Protein AF-A0A1X7TGD5-F1 (afdb_monomer)

Organism: Amphimedon queenslandica (NCBI:txid400682)

Solvent-accessible surface area (backbone atoms only — not comparable to full-atom values): 6735 Å² total; per-residue (Å²): 134,83,60,75,68,58,58,54,51,49,54,54,52,55,55,58,71,66,51,43,56,16,49,55,44,71,72,28,57,89,66,79,63,33,57,72,57,40,51,39,31,34,38,36,40,17,62,65,59,39,42,21,41,34,52,61,92,53,86,90,59,49,46,74,62,88,44,80,45,74,56,89,70,34,39,33,34,67,75,45,77,60,87,37,34,34,32,34,37,40,32,29,78,53,40,54,74,88,47,46,75,33,52,40,32,29,15,28,46,82,86,83,51,53,60,20,66,46,71,39,50,60,105

Nearest PDB structures (foldseek):
  2yd1-assembly1_A  TM=6.089E-01  e=5.096E-02  Drosophila melanogaster
  6c6f-assembly1_A  TM=5.084E-01  e=1.236E-01  Mus musculus
  5bq7-assembly1_B  TM=4.823E-01  e=9.065E-01  Homo sapiens
  5m59-assembly2_E  TM=4.105E-01  e=5.212E-01  Thermochaetoides thermophila
  1nug-assembly1_A  TM=4.739E-01  e=1.264E+00  Homo sapiens

Mean predicted aligned error: 9.12 Å

Radius of gyration: 16.83 Å; Cα contacts (8 Å, |Δi|>4): 272; chains: 1; bounding box: 60×25×34 Å

Sequence (123 aa):
MATPCVLWCLVLVDLILLSSEAELVQTSPSYTPLCPGDRLVLTCTTTTGSTFWRIPGQRNEAEPVSGPKVVEGLMLNVTSINGITITTTGIYQSINVSLNGSEVACAGASIIAVYATVTITIA

Secondary structure (DSSP, 8-state):
---HHHHHHHHHHHHHHTS-SEEEEEEESSSSSBPTT--EEEEEEESSS--EEE-TTS-SPPEE-SS-EEETTEEEEEEEEETTEEEEEEEESS--GGGTT-EEEEESSSSSPPPEEEE--B-

Foldseek 3Di:
DDDPVVVVVVVVVVVVVQPAQKDKDWPPPPDPPDEFFGKTKIKMKGQQLWKWKDFPPDDLWTHTAPAFDADPQWTKGWDDDDPSITMMMTIRNGDHPVLAQPKMWMHSDTPDTDIHIDGHHYD

Structure (mmCIF, N/CA/C/O backbone):
data_AF-A0A1X7TGD5-F1
#
_entry.id   AF-A0A1X7TGD5-F1
#
loop_
_atom_site.group_PDB
_atom_site.id
_atom_site.type_symbol
_atom_site.label_atom_id
_atom_site.label_alt_id
_atom_site.label_comp_id
_atom_site.label_asym_id
_atom_site.label_entity_id
_atom_site.label_seq_id
_atom_site.pdbx_PDB_ins_code
_atom_site.Cartn_x
_atom_site.Cartn_y
_atom_site.Cartn_z
_atom_site.occupancy
_atom_site.B_iso_or_equiv
_atom_site.auth_seq_id
_atom_site.auth_comp_id
_atom_site.auth_asym_id
_atom_site.auth_atom_id
_atom_site.pdbx_PDB_model_num
ATOM 1 N N . MET A 1 1 ? 43.768 -12.996 4.075 1.00 47.47 1 MET A N 1
ATOM 2 C CA . MET A 1 1 ? 43.144 -12.467 5.306 1.00 47.47 1 MET A CA 1
ATOM 3 C C . MET A 1 1 ? 42.177 -11.361 4.910 1.00 47.47 1 MET A C 1
ATOM 5 O O . MET A 1 1 ? 42.578 -10.214 4.789 1.00 47.47 1 MET A O 1
ATOM 9 N N . ALA A 1 2 ? 40.940 -11.731 4.570 1.00 48.09 2 ALA A N 1
ATOM 10 C CA . ALA A 1 2 ? 39.898 -10.763 4.243 1.00 48.09 2 ALA A CA 1
ATOM 11 C C . ALA A 1 2 ? 39.463 -10.072 5.540 1.00 48.09 2 ALA A C 1
ATOM 13 O O . ALA A 1 2 ? 39.152 -10.734 6.530 1.00 48.09 2 ALA A O 1
ATOM 14 N N . THR A 1 3 ? 39.533 -8.748 5.553 1.00 50.91 3 THR A N 1
ATOM 15 C CA . THR A 1 3 ? 39.160 -7.905 6.684 1.00 50.91 3 THR A CA 1
ATOM 16 C C . THR A 1 3 ? 37.665 -8.077 6.990 1.00 50.91 3 THR A C 1
ATOM 18 O O . THR A 1 3 ? 36.842 -7.958 6.080 1.00 50.91 3 THR A O 1
ATOM 21 N N . PRO A 1 4 ? 37.276 -8.309 8.258 1.00 58.19 4 PRO A N 1
ATOM 22 C CA . PRO A 1 4 ? 35.879 -8.543 8.653 1.00 58.19 4 PRO A CA 1
ATOM 23 C C . PRO A 1 4 ? 34.936 -7.365 8.334 1.00 58.19 4 PRO A C 1
ATOM 25 O O . PRO A 1 4 ? 33.722 -7.530 8.323 1.00 58.19 4 PRO A O 1
ATOM 28 N N . CYS A 1 5 ? 35.488 -6.191 8.016 1.00 56.62 5 CYS A N 1
ATOM 29 C CA . CYS A 1 5 ? 34.742 -4.999 7.616 1.00 56.62 5 CYS A CA 1
ATOM 30 C C . CYS A 1 5 ? 34.127 -5.114 6.203 1.00 56.62 5 CYS A C 1
ATOM 32 O O . CYS A 1 5 ? 33.050 -4.583 5.951 1.00 56.62 5 CYS A O 1
ATOM 34 N N . VAL A 1 6 ? 34.771 -5.847 5.283 1.00 60.28 6 VAL A N 1
ATOM 35 C CA . VAL A 1 6 ? 34.288 -5.986 3.893 1.00 60.28 6 VAL A CA 1
ATOM 36 C C . VAL A 1 6 ? 33.086 -6.929 3.814 1.00 60.28 6 VAL A C 1
ATOM 38 O O . VAL A 1 6 ? 32.158 -6.669 3.051 1.00 60.28 6 VAL A O 1
ATOM 41 N N . LEU A 1 7 ? 33.056 -7.981 4.644 1.00 55.09 7 LEU A N 1
ATOM 42 C CA . LEU A 1 7 ? 31.906 -8.889 4.709 1.00 55.09 7 LEU A CA 1
ATOM 43 C C . LEU A 1 7 ? 30.642 -8.183 5.213 1.00 55.09 7 LEU A C 1
ATOM 45 O O . LEU A 1 7 ? 29.560 -8.452 4.706 1.00 55.09 7 LEU A O 1
ATOM 49 N N . TRP A 1 8 ? 30.767 -7.264 6.173 1.00 52.34 8 TRP A N 1
ATOM 50 C CA . TRP A 1 8 ? 29.607 -6.563 6.728 1.00 52.34 8 TRP A CA 1
ATOM 51 C C . TRP A 1 8 ? 28.995 -5.577 5.724 1.00 52.34 8 TRP A C 1
ATOM 53 O O . TRP A 1 8 ? 27.774 -5.498 5.611 1.00 52.34 8 TRP A O 1
ATOM 63 N N . CYS A 1 9 ? 29.829 -4.884 4.941 1.00 54.72 9 CYS A N 1
ATOM 64 C CA . CYS A 1 9 ? 29.348 -4.022 3.860 1.00 54.72 9 CYS A CA 1
ATOM 65 C C . CYS A 1 9 ? 28.683 -4.819 2.732 1.00 54.72 9 CYS A C 1
ATOM 67 O O . CYS A 1 9 ? 27.652 -4.382 2.237 1.00 54.72 9 CYS A O 1
ATOM 69 N N . LEU A 1 10 ? 29.223 -5.982 2.347 1.00 56.25 10 LEU A N 1
ATOM 70 C CA . LEU A 1 10 ? 28.596 -6.829 1.324 1.00 56.25 10 LEU A CA 1
ATOM 71 C C . LEU A 1 10 ? 27.217 -7.328 1.773 1.00 56.25 10 LEU A C 1
ATOM 73 O O . LEU A 1 10 ? 26.253 -7.157 1.041 1.00 56.25 10 LEU A O 1
ATOM 77 N N . VAL A 1 11 ? 27.091 -7.816 3.014 1.00 55.53 11 VAL A N 1
ATOM 78 C CA . VAL A 1 11 ? 25.795 -8.236 3.583 1.00 55.53 11 VAL A CA 1
ATOM 79 C C . VAL A 1 11 ? 24.778 -7.092 3.588 1.00 55.53 11 VAL A C 1
ATOM 81 O O . VAL A 1 11 ? 23.604 -7.316 3.305 1.00 55.53 11 VAL A O 1
ATOM 84 N N . LEU A 1 12 ? 25.208 -5.862 3.887 1.00 52.31 12 LEU A N 1
ATOM 85 C CA . LEU A 1 12 ? 24.318 -4.700 3.894 1.00 52.31 12 LEU A CA 1
ATOM 86 C C . LEU A 1 12 ? 23.903 -4.276 2.475 1.00 52.31 12 LEU A C 1
ATOM 88 O O . LEU A 1 12 ? 22.762 -3.877 2.275 1.00 52.31 12 LEU A O 1
ATOM 92 N N . VAL A 1 13 ? 24.798 -4.397 1.489 1.00 55.38 13 VAL A N 1
ATOM 93 C CA . VAL A 1 13 ? 24.514 -4.105 0.073 1.00 55.38 13 VAL A CA 1
ATOM 94 C C . VAL A 1 13 ? 23.574 -5.152 -0.533 1.00 55.38 13 VAL A C 1
ATOM 96 O O . VAL A 1 13 ? 22.600 -4.774 -1.179 1.00 55.38 13 VAL A O 1
ATOM 99 N N . ASP A 1 14 ? 23.795 -6.442 -0.269 1.00 43.44 14 ASP A N 1
ATOM 100 C CA . ASP A 1 14 ? 22.895 -7.521 -0.703 1.00 43.44 14 ASP A CA 1
ATOM 101 C C . ASP A 1 14 ? 21.509 -7.414 -0.042 1.00 43.44 14 ASP A C 1
ATOM 103 O O . ASP A 1 14 ? 20.490 -7.636 -0.694 1.00 43.44 14 ASP A O 1
ATOM 107 N N . LEU A 1 15 ? 21.437 -6.993 1.229 1.00 47.50 15 LEU A N 1
ATOM 108 C CA . LEU A 1 15 ? 20.162 -6.751 1.916 1.00 47.50 15 LEU A CA 1
ATOM 109 C C . LEU A 1 15 ? 19.373 -5.585 1.292 1.00 47.50 15 LEU A C 1
ATOM 111 O O . LEU A 1 15 ? 18.146 -5.630 1.256 1.00 47.50 15 LEU A O 1
ATOM 115 N N . ILE A 1 16 ? 20.059 -4.564 0.764 1.00 49.25 16 ILE A N 1
ATOM 116 C CA . ILE A 1 16 ? 19.428 -3.458 0.023 1.00 49.25 16 ILE A CA 1
ATOM 117 C C . ILE A 1 16 ? 18.945 -3.930 -1.359 1.00 49.25 16 ILE A C 1
ATOM 119 O O . ILE A 1 16 ? 17.879 -3.510 -1.804 1.00 49.25 16 ILE A O 1
ATOM 123 N N . LEU A 1 17 ? 19.669 -4.840 -2.018 1.00 44.56 17 LEU A N 1
ATOM 124 C CA . LEU A 1 17 ? 19.259 -5.455 -3.293 1.00 44.56 17 LEU A CA 1
ATOM 125 C C . LEU A 1 17 ? 18.019 -6.358 -3.174 1.00 44.56 17 LEU A C 1
ATOM 127 O O . LEU A 1 17 ? 17.333 -6.578 -4.166 1.00 44.56 17 LEU A O 1
ATOM 131 N N . LEU A 1 18 ? 17.711 -6.846 -1.970 1.00 48.16 18 LEU A N 1
ATOM 132 C CA . LEU A 1 18 ? 16.492 -7.599 -1.649 1.00 48.16 18 LEU A CA 1
ATOM 133 C C . LEU A 1 18 ? 15.309 -6.704 -1.239 1.00 48.16 18 LEU A C 1
ATOM 135 O O . LEU A 1 18 ? 14.254 -7.224 -0.864 1.00 48.16 18 LEU A O 1
ATOM 139 N N . SER A 1 19 ? 15.466 -5.376 -1.274 1.00 55.69 19 SER A N 1
ATOM 140 C CA . SER A 1 19 ? 14.350 -4.472 -1.001 1.00 55.69 19 SER A CA 1
ATOM 141 C C . SER A 1 19 ? 13.249 -4.658 -2.047 1.00 55.69 19 SER A C 1
ATOM 143 O O . SER A 1 19 ? 13.504 -4.803 -3.241 1.00 55.69 19 SER A O 1
ATOM 145 N N . SER A 1 20 ? 12.005 -4.720 -1.571 1.00 61.78 20 SER A N 1
ATOM 146 C CA . SER A 1 20 ? 10.820 -4.777 -2.423 1.00 61.78 20 SER A CA 1
ATOM 147 C C . SER A 1 20 ? 10.878 -3.648 -3.456 1.00 61.78 20 SER A C 1
ATOM 149 O O . SER A 1 20 ? 10.989 -2.482 -3.089 1.00 61.78 20 SER A O 1
ATOM 151 N N . GLU A 1 21 ? 10.740 -3.980 -4.744 1.00 79.50 21 GLU A N 1
ATOM 152 C CA . GLU A 1 21 ? 10.612 -3.007 -5.849 1.00 79.50 21 GLU A CA 1
ATOM 153 C C . GLU A 1 21 ? 9.287 -2.210 -5.788 1.00 79.50 21 GLU A C 1
ATOM 155 O O . GLU A 1 21 ? 8.932 -1.465 -6.707 1.00 79.50 21 GLU A O 1
ATOM 160 N N . ALA A 1 22 ? 8.532 -2.409 -4.707 1.00 86.62 22 ALA A N 1
ATOM 161 C CA . ALA A 1 22 ? 7.333 -1.697 -4.327 1.00 86.62 22 ALA A CA 1
ATOM 162 C C . ALA A 1 22 ? 7.465 -1.144 -2.901 1.00 86.62 22 ALA A C 1
ATOM 164 O O . ALA A 1 22 ? 7.962 -1.819 -2.000 1.00 86.62 22 ALA A O 1
ATOM 165 N N . GLU A 1 23 ? 6.931 0.046 -2.677 1.00 90.38 23 GLU A N 1
ATOM 166 C CA . GLU A 1 23 ? 6.722 0.642 -1.363 1.00 90.38 23 GLU A CA 1
ATOM 167 C C . GLU A 1 23 ? 5.214 0.800 -1.153 1.00 90.38 23 GLU A C 1
ATOM 169 O O . GLU A 1 23 ? 4.554 1.456 -1.958 1.00 90.38 23 GLU A O 1
ATOM 174 N N . LEU A 1 24 ? 4.662 0.195 -0.097 1.00 92.00 24 LEU A N 1
ATOM 175 C CA . LEU A 1 24 ? 3.240 0.277 0.251 1.00 92.00 24 LEU A CA 1
ATOM 176 C C . LEU A 1 24 ? 3.081 0.966 1.606 1.00 92.00 24 LEU A C 1
ATOM 178 O O . LEU A 1 24 ? 3.618 0.498 2.608 1.00 92.00 24 LEU A O 1
ATOM 182 N N . VAL A 1 25 ? 2.313 2.054 1.639 1.00 93.44 25 VAL A N 1
ATOM 183 C CA . VAL A 1 25 ? 2.123 2.875 2.840 1.00 93.44 25 VAL A CA 1
ATOM 184 C C . VAL A 1 25 ? 0.651 3.223 3.024 1.00 93.44 25 VAL A C 1
ATOM 186 O O . VAL A 1 25 ? -0.045 3.577 2.072 1.00 93.44 25 VAL A O 1
ATOM 189 N N . GLN A 1 26 ? 0.175 3.176 4.268 1.00 93.06 26 GLN A N 1
ATOM 190 C CA . GLN A 1 26 ? -1.113 3.752 4.643 1.00 93.06 26 GLN A CA 1
ATOM 191 C C . GLN A 1 26 ? -0.997 5.2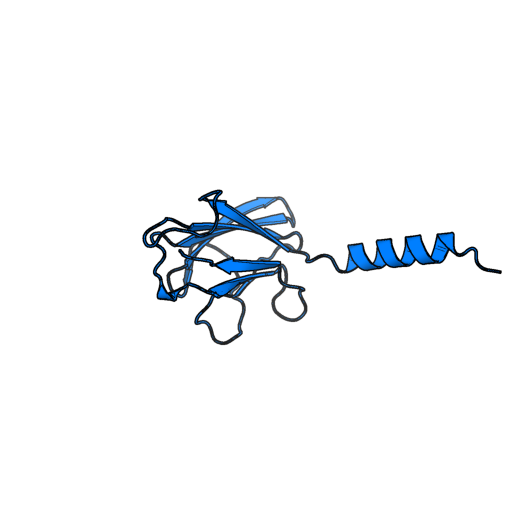78 4.691 1.00 93.06 26 GLN A C 1
ATOM 193 O O . GLN A 1 26 ? -0.328 5.833 5.559 1.00 93.06 26 GLN A O 1
ATOM 198 N N . THR A 1 27 ? -1.653 5.964 3.758 1.00 92.88 27 THR A N 1
ATOM 199 C CA . THR A 1 27 ? -1.618 7.431 3.670 1.00 92.88 27 THR A CA 1
ATOM 200 C C . THR A 1 27 ? -2.816 8.092 4.338 1.00 92.88 27 THR A C 1
ATOM 202 O O . THR A 1 27 ? -2.750 9.272 4.681 1.00 92.88 27 THR A O 1
ATOM 205 N N . SER A 1 28 ? -3.907 7.354 4.563 1.00 92.81 28 SER A N 1
ATOM 206 C CA . SER A 1 28 ? -5.044 7.842 5.343 1.00 92.81 28 SER A CA 1
ATOM 207 C C . SER A 1 28 ? -5.870 6.692 5.927 1.00 92.81 28 SER A C 1
ATOM 209 O O . SER A 1 28 ? -6.097 5.721 5.214 1.00 92.81 28 SER A O 1
ATOM 211 N N . PRO A 1 29 ? -6.358 6.797 7.172 1.00 90.25 29 PRO A N 1
ATOM 212 C CA . PRO A 1 29 ? -5.942 7.779 8.173 1.00 90.25 29 PRO A CA 1
ATOM 213 C C . PRO A 1 29 ? -4.495 7.517 8.638 1.00 90.25 29 PRO A C 1
ATOM 215 O O . PRO A 1 29 ? -3.908 6.492 8.317 1.00 90.25 29 PRO A O 1
ATOM 218 N N . SER A 1 30 ? -3.876 8.447 9.363 1.00 89.19 30 SER A N 1
ATOM 219 C CA . SER A 1 30 ? -2.481 8.307 9.829 1.00 89.19 30 SER A CA 1
ATOM 220 C C . SER A 1 30 ? -2.333 7.525 11.139 1.00 89.19 30 SER A C 1
ATOM 222 O O . SER A 1 30 ? -1.220 7.373 11.640 1.00 89.19 30 SER A O 1
ATOM 224 N N . TYR A 1 31 ? -3.439 7.044 11.710 1.00 88.81 31 TYR A N 1
ATOM 225 C CA . TYR A 1 31 ? -3.452 6.275 12.949 1.00 88.81 31 TYR A CA 1
ATOM 226 C C . TYR A 1 31 ? -3.725 4.794 12.694 1.00 88.81 31 TYR A C 1
ATOM 228 O O . TYR A 1 31 ? -4.330 4.402 11.697 1.00 88.81 31 TYR A O 1
ATOM 236 N N . THR A 1 32 ? -3.282 3.976 13.640 1.00 88.12 32 THR A N 1
ATOM 237 C CA . THR A 1 32 ? -3.647 2.567 13.781 1.00 88.12 32 THR A CA 1
ATOM 238 C C . THR A 1 32 ? -3.819 2.275 15.278 1.00 88.12 32 THR A C 1
ATOM 240 O O . THR A 1 32 ? -3.115 2.893 16.084 1.00 88.12 32 THR A O 1
ATOM 243 N N . PRO A 1 33 ? -4.723 1.368 15.687 1.00 91.12 33 PRO A N 1
ATOM 244 C CA . PRO A 1 33 ? -5.729 0.668 14.876 1.00 91.12 33 PRO A CA 1
ATOM 245 C C . PRO A 1 33 ? -6.816 1.605 14.312 1.00 91.12 33 PRO A C 1
ATOM 247 O O . PRO A 1 33 ? -7.052 2.686 14.843 1.00 91.12 33 PRO A O 1
ATOM 250 N N . LEU A 1 34 ? -7.437 1.200 13.207 1.00 92.75 34 LEU A N 1
ATOM 251 C CA . LEU A 1 34 ? -8.492 1.935 12.504 1.00 92.75 34 LEU A CA 1
ATOM 252 C C . LEU A 1 34 ? -9.859 1.745 13.179 1.00 92.75 34 LEU A C 1
ATOM 254 O O . LEU A 1 34 ? -10.082 0.731 13.840 1.00 92.75 34 LEU A O 1
ATOM 258 N N . CYS A 1 35 ? -10.796 2.669 12.965 1.00 93.38 35 CYS A N 1
ATOM 259 C CA . CYS A 1 35 ? -12.177 2.529 13.426 1.00 93.38 35 CYS A CA 1
ATOM 260 C C . CYS A 1 35 ? -13.065 1.921 12.325 1.00 93.38 35 CYS A C 1
ATOM 262 O O . CYS A 1 35 ? -12.913 2.260 11.148 1.00 93.38 35 CYS A O 1
ATOM 264 N N . PRO A 1 36 ? -14.045 1.064 12.666 1.00 92.75 36 PRO A N 1
ATOM 265 C CA . PRO A 1 36 ? -15.045 0.611 11.702 1.00 92.75 36 PRO A CA 1
ATOM 266 C C . PRO A 1 36 ? -15.750 1.801 11.038 1.00 92.75 36 PRO A C 1
ATOM 268 O O . PRO A 1 36 ? -16.192 2.725 11.718 1.00 92.75 36 PRO A O 1
ATOM 271 N N . GLY A 1 37 ? -15.875 1.773 9.713 1.00 91.75 37 GLY A N 1
ATOM 272 C CA . GLY A 1 37 ? -16.434 2.878 8.931 1.00 91.75 37 GLY A CA 1
ATOM 273 C C . GLY A 1 37 ? -15.409 3.894 8.421 1.00 91.75 37 GLY A C 1
ATOM 274 O O . GLY A 1 37 ? -15.755 4.709 7.566 1.00 91.75 37 GLY A O 1
ATOM 275 N N . ASP A 1 38 ? -14.152 3.833 8.873 1.00 93.75 38 ASP A N 1
ATOM 276 C CA . ASP A 1 38 ? -13.105 4.728 8.381 1.00 93.75 38 ASP A CA 1
ATOM 277 C C . ASP A 1 38 ? -12.836 4.526 6.887 1.00 93.75 38 ASP A C 1
ATOM 279 O O . ASP A 1 38 ? -12.889 3.418 6.343 1.00 93.75 38 ASP A O 1
ATOM 283 N N . ARG A 1 39 ? -12.477 5.622 6.219 1.00 95.06 39 ARG A N 1
ATOM 284 C CA . ARG A 1 39 ? -11.963 5.586 4.853 1.00 95.06 39 ARG A CA 1
ATOM 285 C C . ARG A 1 39 ? -10.466 5.293 4.884 1.00 95.06 39 ARG A C 1
ATOM 287 O O . ARG A 1 39 ? -9.685 6.158 5.274 1.00 95.06 39 ARG A O 1
ATOM 294 N N . LEU A 1 40 ? -10.073 4.115 4.409 1.00 94.25 40 LEU A N 1
ATOM 295 C CA . LEU A 1 40 ? -8.675 3.692 4.318 1.00 94.25 40 LEU A CA 1
ATOM 296 C C . LEU A 1 40 ? -8.123 3.965 2.914 1.00 94.25 40 LEU A C 1
ATOM 298 O O . LEU A 1 40 ? -8.705 3.548 1.914 1.00 94.25 40 LEU A O 1
ATOM 302 N N . VAL A 1 41 ? -6.987 4.652 2.846 1.00 95.75 41 VAL A N 1
ATOM 303 C CA . VAL A 1 41 ? -6.225 4.947 1.632 1.00 95.75 41 VAL A CA 1
ATOM 304 C C . VAL A 1 41 ? -4.822 4.377 1.792 1.00 95.75 41 VAL A C 1
ATOM 306 O O . VAL A 1 41 ? -4.065 4.765 2.684 1.00 95.75 41 VAL A O 1
ATOM 309 N N . LEU A 1 42 ? -4.483 3.465 0.893 1.00 94.62 42 LEU A N 1
ATOM 310 C CA . LEU A 1 42 ? -3.170 2.862 0.752 1.00 94.62 42 LEU A CA 1
ATOM 311 C C . LEU A 1 42 ? -2.536 3.402 -0.526 1.00 94.62 42 LEU A C 1
ATOM 313 O O . LEU A 1 42 ? -3.191 3.470 -1.565 1.00 94.62 42 LEU A O 1
ATOM 317 N N . THR A 1 43 ? -1.264 3.765 -0.463 1.00 94.69 43 THR A N 1
ATOM 318 C CA . THR A 1 43 ? -0.492 4.206 -1.622 1.00 94.69 43 THR A CA 1
ATOM 319 C C . THR A 1 43 ? 0.615 3.207 -1.872 1.00 94.69 43 THR A C 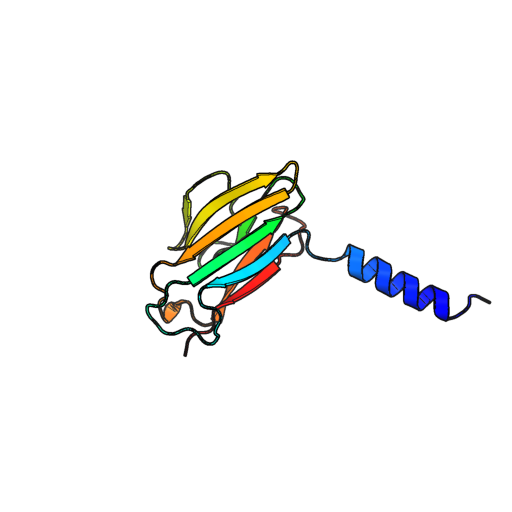1
ATOM 321 O O . THR A 1 43 ? 1.399 2.925 -0.969 1.00 94.69 43 THR A O 1
ATOM 324 N N . CYS A 1 44 ? 0.678 2.699 -3.098 1.00 92.94 44 CYS A N 1
ATOM 325 C CA . CYS A 1 44 ? 1.772 1.869 -3.559 1.00 92.94 44 CYS A CA 1
ATOM 326 C C . CYS A 1 44 ? 2.582 2.586 -4.633 1.00 92.94 44 CYS A C 1
ATOM 328 O O . CYS A 1 44 ? 2.019 3.027 -5.638 1.00 92.94 44 CYS A O 1
ATOM 330 N N . THR A 1 45 ? 3.895 2.650 -4.454 1.00 92.69 45 THR A N 1
ATOM 331 C CA . THR A 1 45 ? 4.837 3.151 -5.455 1.00 92.69 45 THR A CA 1
ATOM 332 C C . THR A 1 45 ? 5.728 2.013 -5.916 1.00 92.69 45 THR A C 1
ATOM 334 O O . THR A 1 45 ? 6.274 1.288 -5.097 1.00 92.69 45 THR A O 1
ATOM 337 N N . THR A 1 46 ? 5.883 1.856 -7.224 1.00 91.31 46 THR A N 1
ATOM 338 C CA . THR A 1 46 ? 6.709 0.816 -7.856 1.00 91.31 46 THR A CA 1
ATOM 339 C C . THR A 1 46 ? 7.661 1.451 -8.853 1.00 91.31 46 THR A C 1
ATOM 341 O O . THR A 1 46 ? 7.329 2.495 -9.408 1.00 91.31 46 THR A O 1
ATOM 344 N N . THR A 1 47 ? 8.821 0.844 -9.098 1.00 87.75 47 THR A N 1
ATOM 345 C CA . THR A 1 47 ? 9.849 1.353 -10.034 1.00 87.75 47 THR A CA 1
ATOM 346 C C . THR A 1 47 ? 10.063 0.455 -11.255 1.00 87.75 47 THR A C 1
ATOM 348 O O . THR A 1 47 ? 11.018 0.641 -12.003 1.00 87.75 47 THR A O 1
ATOM 351 N N . THR A 1 48 ? 9.169 -0.505 -11.493 1.00 84.00 48 THR A N 1
ATOM 352 C CA . THR A 1 48 ? 9.296 -1.533 -12.542 1.00 84.00 48 THR A CA 1
ATOM 353 C C . THR A 1 48 ? 8.478 -1.240 -13.804 1.00 84.00 48 THR A C 1
ATOM 355 O O . THR A 1 48 ? 8.514 -2.007 -14.763 1.00 84.00 48 THR A O 1
ATOM 358 N N . GLY A 1 49 ? 7.711 -0.147 -13.826 1.00 84.06 49 GLY A N 1
ATOM 359 C CA . GLY A 1 49 ? 6.783 0.185 -14.910 1.00 84.06 49 GLY A CA 1
ATOM 360 C C . GLY A 1 49 ? 5.484 -0.623 -14.880 1.00 84.06 49 GLY A C 1
ATOM 361 O O . GLY A 1 49 ? 4.721 -0.606 -15.844 1.00 84.06 49 GLY A O 1
ATOM 362 N N . SER A 1 50 ? 5.207 -1.349 -13.797 1.00 86.81 50 SER A N 1
ATOM 363 C CA . SER A 1 50 ? 3.940 -2.048 -13.574 1.00 86.81 50 SER A CA 1
ATOM 364 C C . SER A 1 50 ? 3.634 -2.126 -12.086 1.00 86.81 50 SER A C 1
ATOM 366 O O . SER A 1 50 ? 4.538 -2.117 -11.258 1.00 86.81 50 SER A O 1
ATOM 368 N N . THR A 1 51 ? 2.354 -2.223 -11.740 1.00 89.31 51 THR A N 1
ATOM 369 C CA . THR A 1 51 ? 1.933 -2.369 -10.346 1.00 89.31 51 THR A CA 1
ATOM 370 C C . THR A 1 51 ? 0.886 -3.458 -10.229 1.00 89.31 51 THR A C 1
ATOM 372 O O . THR A 1 51 ? -0.108 -3.452 -10.955 1.00 89.31 51 THR A O 1
ATOM 375 N N . PHE A 1 52 ? 1.112 -4.375 -9.297 1.00 89.88 52 PHE A N 1
ATOM 376 C CA . PHE A 1 52 ? 0.252 -5.507 -9.005 1.00 89.88 52 PHE A CA 1
ATOM 377 C C . PHE A 1 52 ? -0.227 -5.426 -7.563 1.00 89.88 52 PHE A C 1
ATOM 379 O O . PHE A 1 52 ? 0.582 -5.209 -6.663 1.00 89.88 52 PHE A O 1
ATOM 386 N N . TRP A 1 53 ? -1.523 -5.621 -7.338 1.00 90.75 53 TRP A N 1
ATOM 387 C CA . TRP A 1 53 ? -2.117 -5.620 -6.002 1.00 90.75 53 TRP A CA 1
ATOM 388 C C . TRP A 1 53 ? -2.642 -6.997 -5.648 1.00 90.75 53 TRP A C 1
ATOM 390 O O . TRP A 1 53 ? -3.365 -7.615 -6.423 1.00 90.75 5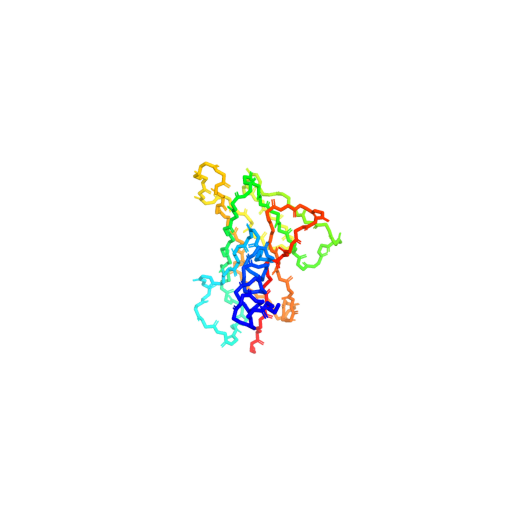3 TRP A O 1
ATOM 400 N N . ARG A 1 54 ? -2.320 -7.461 -4.447 1.00 89.75 54 ARG A N 1
ATOM 401 C CA . ARG A 1 54 ? -2.909 -8.653 -3.855 1.00 89.75 54 ARG A CA 1
ATOM 402 C C . ARG A 1 54 ? -3.854 -8.214 -2.749 1.00 89.75 54 ARG A C 1
ATOM 404 O O . ARG A 1 54 ? -3.460 -7.535 -1.800 1.00 89.75 54 ARG A O 1
ATOM 411 N N . ILE A 1 55 ? -5.113 -8.580 -2.930 1.00 88.69 55 ILE A N 1
ATOM 412 C CA . ILE A 1 55 ? -6.237 -8.071 -2.151 1.00 88.69 55 ILE A CA 1
ATOM 413 C C . ILE A 1 55 ? -6.813 -9.228 -1.332 1.00 88.69 55 ILE A C 1
ATOM 415 O O . ILE A 1 55 ? -6.919 -10.347 -1.849 1.00 88.69 55 ILE A O 1
ATOM 419 N N . PRO A 1 56 ? -7.175 -9.000 -0.060 1.00 84.06 56 PRO A N 1
ATOM 420 C CA . PRO A 1 56 ? -7.810 -10.026 0.753 1.00 84.06 56 PRO A CA 1
ATOM 421 C C . PRO A 1 56 ? -9.116 -10.499 0.103 1.00 84.06 56 PRO A C 1
ATOM 423 O O . PRO A 1 56 ? -9.892 -9.698 -0.404 1.00 84.06 56 PRO A O 1
ATOM 426 N N . GLY A 1 57 ? -9.343 -11.814 0.098 1.00 77.31 57 GLY A N 1
ATOM 427 C CA . GLY A 1 57 ? -10.495 -12.438 -0.569 1.00 77.31 57 GLY A CA 1
ATOM 428 C C . GLY A 1 57 ? -10.228 -12.889 -2.009 1.00 77.31 57 GLY A C 1
ATOM 429 O O . GLY A 1 57 ? -10.924 -13.774 -2.506 1.00 77.31 57 G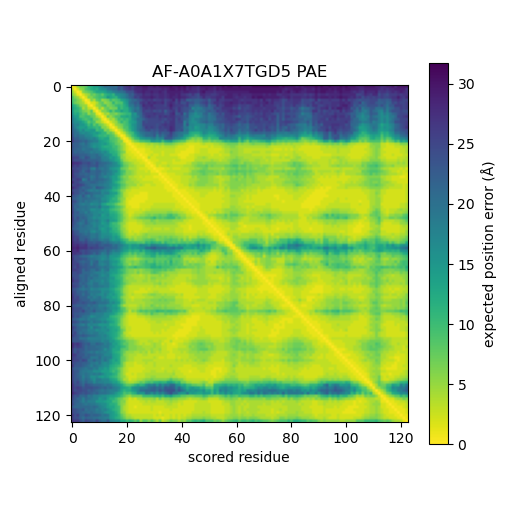LY A O 1
ATOM 430 N N . GLN A 1 58 ? -9.169 -12.390 -2.655 1.00 79.44 58 GLN A N 1
ATOM 431 C CA . GLN A 1 58 ? -8.775 -12.856 -3.981 1.00 79.44 58 GLN A CA 1
ATOM 432 C C . GLN A 1 58 ? -7.980 -14.173 -3.912 1.00 79.44 58 GLN A C 1
ATOM 434 O O . GLN A 1 58 ? -7.122 -14.364 -3.045 1.00 79.44 58 GLN A O 1
ATOM 439 N N . ARG A 1 59 ? -8.240 -15.104 -4.845 1.00 64.62 59 ARG A N 1
ATOM 440 C CA . ARG A 1 59 ? -7.502 -16.376 -4.959 1.00 64.62 59 ARG A CA 1
ATOM 441 C C . ARG A 1 59 ? -6.066 -16.137 -5.430 1.00 64.62 59 ARG A C 1
ATOM 443 O O . ARG A 1 59 ? -5.794 -16.305 -6.603 1.00 64.62 59 ARG A O 1
ATOM 450 N N . ASN A 1 60 ? -5.157 -15.798 -4.517 1.00 61.34 60 ASN A N 1
ATOM 451 C CA . ASN A 1 60 ? -3.685 -15.795 -4.655 1.00 61.34 60 ASN A CA 1
ATOM 452 C C . ASN A 1 60 ? -3.041 -15.016 -5.823 1.00 61.34 60 ASN A C 1
ATOM 454 O O . ASN A 1 60 ? -1.825 -14.849 -5.809 1.00 61.34 60 ASN A O 1
ATOM 458 N N . GLU A 1 61 ? -3.805 -14.533 -6.792 1.00 67.69 61 GLU A N 1
ATOM 459 C CA . GLU A 1 61 ? -3.332 -13.818 -7.968 1.00 67.69 61 GLU A CA 1
ATOM 460 C C . GLU A 1 61 ? -3.294 -12.319 -7.673 1.00 67.69 61 GLU A C 1
ATOM 462 O O . GLU A 1 61 ? -4.219 -11.765 -7.076 1.00 67.69 61 GLU A O 1
ATOM 467 N N . ALA A 1 62 ? -2.192 -11.674 -8.056 1.00 77.88 62 ALA A N 1
ATOM 468 C CA . ALA A 1 62 ? -2.051 -10.232 -7.959 1.00 77.88 62 ALA A CA 1
ATOM 469 C C . ALA A 1 62 ? -2.599 -9.569 -9.232 1.00 77.88 62 ALA A C 1
ATOM 471 O O . ALA A 1 62 ? -2.272 -9.975 -10.347 1.00 77.88 62 ALA A O 1
ATOM 472 N N . GLU A 1 63 ? -3.414 -8.533 -9.065 1.00 80.00 63 GLU A N 1
ATOM 473 C CA . GLU A 1 63 ? -4.099 -7.838 -10.151 1.00 80.00 63 GLU A CA 1
ATOM 474 C C . GLU A 1 63 ? -3.249 -6.696 -10.706 1.00 80.00 63 GLU A C 1
ATOM 476 O O . GLU A 1 63 ? -2.868 -5.809 -9.935 1.00 80.00 63 GLU A O 1
ATOM 481 N N . PRO A 1 64 ? -2.978 -6.659 -12.023 1.00 82.69 64 PRO A N 1
ATOM 482 C CA . PRO A 1 64 ? -2.322 -5.516 -12.635 1.00 82.69 64 PRO A CA 1
ATOM 483 C C . PRO A 1 64 ? -3.231 -4.286 -12.584 1.00 82.69 64 PRO A C 1
ATOM 485 O O . PRO A 1 64 ? -4.424 -4.351 -12.897 1.00 82.69 64 PRO A O 1
ATOM 488 N N . VAL A 1 65 ? -2.651 -3.136 -12.252 1.00 84.56 65 VAL A N 1
ATOM 489 C CA . VAL A 1 65 ? -3.362 -1.854 -12.210 1.00 84.56 65 VAL A CA 1
ATOM 490 C C . VAL A 1 65 ? -3.002 -1.032 -13.435 1.00 84.56 65 VAL A C 1
ATOM 492 O O . VAL A 1 65 ? -1.951 -0.405 -13.500 1.00 84.56 65 VAL A O 1
ATOM 495 N N . SER A 1 66 ? -3.901 -1.033 -14.415 1.00 80.12 66 SER A N 1
ATOM 496 C CA . SER A 1 66 ? 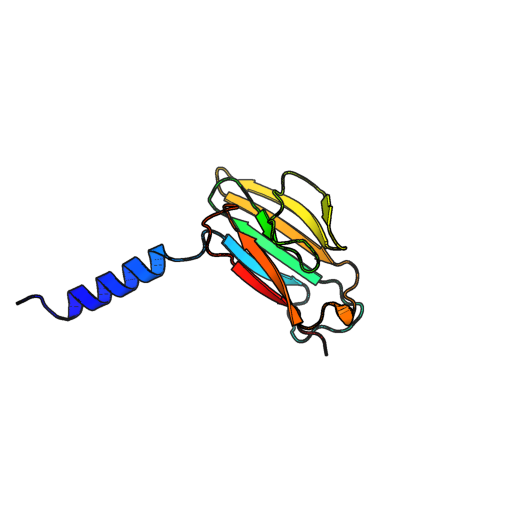-3.803 -0.226 -15.638 1.00 80.12 66 SER A CA 1
ATOM 497 C C . SER A 1 66 ? -4.759 0.974 -15.651 1.00 80.12 66 SER A C 1
ATOM 499 O O . SER A 1 66 ? -4.694 1.804 -16.554 1.00 80.12 66 SER A O 1
ATOM 501 N N . GLY A 1 67 ? -5.641 1.088 -14.654 1.00 83.06 67 GLY A N 1
ATOM 502 C CA . GLY A 1 67 ? -6.651 2.138 -14.551 1.00 83.06 67 GLY A CA 1
ATOM 503 C C . GLY A 1 67 ? -7.574 1.939 -13.343 1.00 83.06 67 GLY A C 1
ATOM 504 O O . GLY A 1 67 ? -7.321 1.046 -12.528 1.00 83.06 67 GLY A O 1
ATOM 505 N N . PRO A 1 68 ? -8.636 2.756 -13.212 1.00 87.19 68 PRO A N 1
ATOM 506 C CA . PRO A 1 68 ? -9.576 2.649 -12.106 1.00 87.19 68 PRO A CA 1
ATOM 507 C C . PRO A 1 68 ? -10.328 1.314 -12.156 1.00 87.19 68 PRO A C 1
ATOM 509 O O . PRO A 1 68 ? -11.033 1.019 -13.122 1.00 87.19 68 PRO A O 1
ATOM 512 N N . LYS A 1 69 ? -10.192 0.511 -11.100 1.00 89.69 69 LYS A N 1
ATOM 513 C CA . LYS A 1 69 ? -10.834 -0.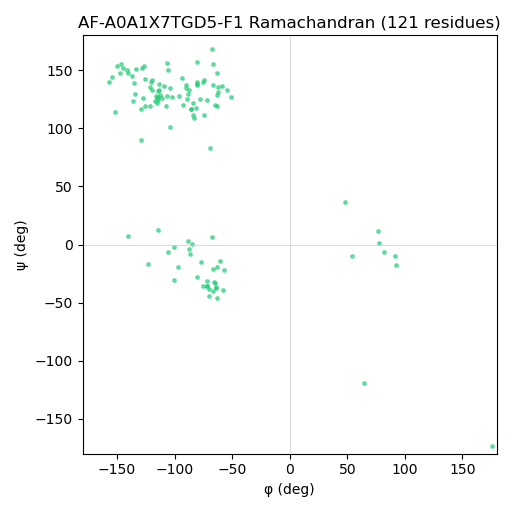802 -10.954 1.00 89.69 69 LYS A CA 1
ATOM 514 C C . LYS A 1 69 ? -11.285 -0.994 -9.511 1.00 89.69 69 LYS A C 1
ATOM 516 O O . LYS A 1 69 ? -10.665 -0.469 -8.596 1.00 89.69 69 LYS A O 1
ATOM 521 N N . VAL A 1 70 ? -12.348 -1.762 -9.293 1.00 88.62 70 VAL A N 1
ATOM 522 C CA . VAL A 1 70 ? -12.770 -2.179 -7.949 1.00 88.62 70 VAL A CA 1
ATOM 523 C C . VAL A 1 70 ? -12.646 -3.691 -7.847 1.00 88.62 70 VAL A C 1
ATOM 525 O O . VAL A 1 70 ? -13.158 -4.402 -8.709 1.00 88.62 70 VAL A O 1
ATOM 528 N N . VAL A 1 71 ? -11.958 -4.174 -6.815 1.00 87.69 71 VAL A N 1
ATOM 529 C CA . VAL A 1 71 ? -11.760 -5.605 -6.546 1.00 87.69 71 VAL A CA 1
ATOM 530 C C . VAL A 1 71 ? -11.979 -5.838 -5.058 1.00 87.69 71 VAL A C 1
ATOM 532 O O . VAL A 1 71 ? -11.348 -5.169 -4.247 1.00 87.69 71 VAL A O 1
ATOM 535 N N . GLU A 1 72 ? -12.909 -6.730 -4.700 1.00 87.06 72 GLU A N 1
ATOM 536 C CA . GLU A 1 72 ? -13.259 -7.041 -3.298 1.00 87.06 72 GLU A CA 1
ATOM 537 C C . GLU A 1 72 ? -13.495 -5.786 -2.422 1.00 87.06 72 GLU A C 1
ATOM 539 O O . GLU A 1 72 ? -13.130 -5.722 -1.252 1.00 87.06 72 GLU A O 1
ATOM 544 N N . GLY A 1 73 ? -14.093 -4.738 -3.003 1.00 86.75 73 GLY A N 1
ATOM 545 C CA . GLY A 1 73 ? -14.379 -3.472 -2.315 1.00 86.75 73 GLY A CA 1
ATOM 546 C C . GLY A 1 73 ? -13.204 -2.489 -2.221 1.00 86.75 73 GLY A C 1
ATOM 547 O O . GLY A 1 73 ? -13.421 -1.341 -1.828 1.00 86.75 73 GLY A O 1
ATOM 548 N N . LEU A 1 74 ? -11.995 -2.883 -2.631 1.00 90.44 74 LEU A N 1
ATOM 549 C CA . LEU A 1 74 ? -10.846 -1.991 -2.762 1.00 90.44 74 LEU A CA 1
ATOM 550 C C . LEU A 1 74 ? -10.873 -1.307 -4.133 1.00 90.44 74 LEU A C 1
ATOM 552 O O . LEU A 1 74 ? -10.769 -1.953 -5.177 1.00 90.44 74 LEU A O 1
ATOM 556 N N . MET A 1 75 ? -11.002 0.018 -4.135 1.00 92.69 75 MET A N 1
ATOM 557 C CA . MET A 1 75 ? -10.905 0.830 -5.345 1.00 92.69 75 MET A CA 1
ATOM 558 C C . MET A 1 75 ? -9.437 1.114 -5.655 1.00 92.69 75 MET A C 1
ATOM 560 O O . MET A 1 75 ? -8.796 1.901 -4.961 1.00 92.69 75 MET A O 1
ATOM 564 N N . LEU A 1 76 ? -8.918 0.490 -6.701 1.00 92.69 76 LEU A N 1
ATOM 565 C CA . LEU A 1 76 ? -7.576 0.699 -7.220 1.00 92.69 76 LEU A CA 1
ATOM 566 C C . LEU A 1 76 ? -7.581 1.799 -8.278 1.00 92.69 76 LEU A C 1
ATOM 568 O O . LEU A 1 76 ? -8.455 1.814 -9.143 1.00 92.69 76 LEU A O 1
ATOM 572 N N . ASN A 1 77 ? -6.601 2.697 -8.246 1.00 92.56 77 ASN A N 1
ATOM 573 C CA . ASN A 1 77 ? -6.421 3.712 -9.277 1.00 92.56 77 ASN A CA 1
ATOM 574 C C . ASN A 1 77 ? -4.944 4.051 -9.496 1.00 92.56 77 ASN A C 1
ATOM 576 O O . ASN A 1 77 ? -4.159 4.066 -8.551 1.00 92.56 77 ASN A O 1
ATOM 580 N N . VAL A 1 78 ? -4.574 4.390 -10.731 1.00 91.88 78 VAL A N 1
ATOM 581 C CA . VAL A 1 78 ? -3.246 4.941 -11.032 1.00 91.88 78 VAL A CA 1
ATOM 582 C C . VAL A 1 78 ? -3.282 6.442 -10.774 1.00 91.88 78 VAL A C 1
ATOM 584 O O . VAL A 1 78 ? -4.095 7.156 -11.359 1.00 91.88 78 VAL A O 1
ATOM 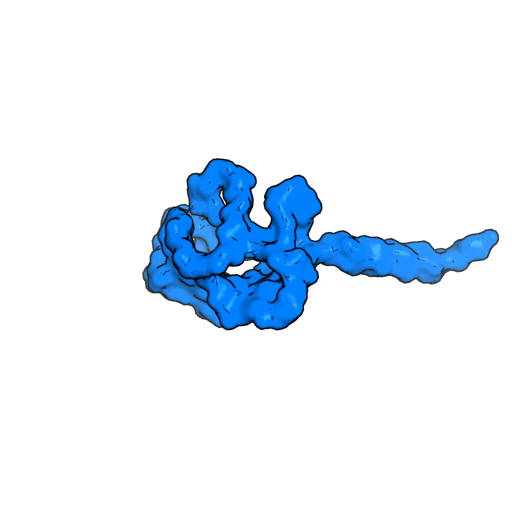587 N N . THR A 1 79 ? -2.422 6.929 -9.884 1.00 91.56 79 THR A N 1
ATOM 588 C CA . THR A 1 79 ? -2.360 8.353 -9.524 1.00 91.56 79 THR A CA 1
ATOM 589 C C . THR A 1 79 ? -1.231 9.088 -10.228 1.00 91.56 79 THR A C 1
ATOM 591 O O . THR A 1 79 ? -1.371 10.278 -10.498 1.00 91.56 79 THR A O 1
ATOM 594 N N . SER A 1 80 ? -0.127 8.408 -10.542 1.00 90.94 80 SER A N 1
ATOM 595 C CA . SER A 1 80 ? 1.003 9.009 -11.251 1.00 90.94 80 SER A CA 1
ATOM 596 C C . SER A 1 80 ? 1.800 7.964 -12.022 1.00 90.94 80 SER A C 1
ATOM 598 O O . SER A 1 80 ? 1.987 6.843 -11.551 1.00 90.94 80 SER A O 1
ATOM 600 N N . ILE A 1 81 ? 2.297 8.357 -13.194 1.00 91.31 81 ILE A N 1
ATOM 601 C CA . ILE A 1 81 ? 3.251 7.591 -13.997 1.00 91.31 81 ILE A CA 1
ATOM 602 C C . ILE A 1 81 ? 4.398 8.540 -14.343 1.00 91.31 81 ILE A C 1
ATOM 604 O O . ILE A 1 81 ? 4.191 9.542 -15.028 1.00 91.31 81 ILE A O 1
ATOM 608 N N . ASN A 1 82 ? 5.604 8.236 -13.866 1.00 90.94 82 ASN A N 1
ATOM 609 C CA . ASN A 1 82 ? 6.815 8.999 -14.151 1.00 90.94 82 ASN A CA 1
ATOM 610 C C . ASN A 1 82 ? 7.921 8.051 -14.634 1.00 90.94 82 ASN A C 1
ATOM 612 O O . ASN A 1 82 ? 8.672 7.476 -13.845 1.00 90.94 82 ASN A O 1
ATOM 616 N N . GLY A 1 83 ? 7.978 7.843 -15.951 1.00 88.00 83 GLY A N 1
ATOM 617 C CA . GLY A 1 83 ? 8.861 6.850 -16.559 1.00 88.00 83 GLY A CA 1
ATOM 618 C C . GLY A 1 83 ? 8.479 5.435 -16.124 1.00 88.00 83 GLY A C 1
ATOM 619 O O . GLY A 1 83 ? 7.365 4.988 -16.383 1.00 88.00 83 GLY A O 1
ATOM 620 N N . ILE A 1 84 ? 9.407 4.747 -15.458 1.00 86.56 84 ILE A N 1
ATOM 621 C CA . ILE A 1 84 ? 9.191 3.409 -14.882 1.00 86.56 84 ILE A CA 1
ATOM 622 C C . ILE A 1 84 ? 8.601 3.460 -13.465 1.00 86.56 84 ILE A C 1
ATOM 624 O O . ILE A 1 84 ? 8.217 2.428 -12.922 1.00 86.56 84 ILE A O 1
ATOM 628 N N . THR A 1 85 ? 8.503 4.645 -12.859 1.00 89.88 85 THR A N 1
ATOM 629 C CA . THR A 1 85 ? 7.898 4.793 -11.537 1.00 89.88 85 THR A CA 1
ATOM 630 C C . THR A 1 85 ? 6.389 4.942 -11.673 1.00 89.88 85 THR A C 1
ATOM 632 O O . THR A 1 85 ? 5.911 5.926 -12.241 1.00 89.88 85 THR A O 1
ATOM 635 N N . ILE A 1 86 ? 5.631 3.989 -11.134 1.00 91.19 86 ILE A N 1
ATOM 636 C CA . ILE A 1 86 ? 4.167 4.030 -11.105 1.00 91.19 86 ILE A CA 1
ATOM 637 C C . ILE A 1 86 ? 3.700 4.144 -9.661 1.00 91.19 86 ILE A C 1
ATOM 639 O O . ILE A 1 86 ? 4.059 3.324 -8.815 1.00 91.19 86 ILE A O 1
ATOM 643 N N . THR A 1 87 ? 2.866 5.148 -9.397 1.00 92.56 87 THR A N 1
ATOM 644 C CA . THR A 1 87 ? 2.154 5.308 -8.131 1.00 92.56 87 THR A CA 1
ATOM 645 C C . THR A 1 87 ? 0.688 4.958 -8.333 1.00 92.56 87 THR A C 1
ATOM 647 O O . THR A 1 87 ? 0.011 5.483 -9.222 1.00 92.56 87 THR A O 1
ATOM 650 N N . THR A 1 88 ? 0.190 4.076 -7.479 1.00 93.88 88 THR A N 1
ATOM 651 C CA . THR A 1 88 ? -1.203 3.642 -7.448 1.00 93.88 88 THR A CA 1
ATOM 652 C C . THR A 1 88 ? -1.772 3.812 -6.049 1.00 93.88 88 THR A C 1
ATOM 654 O O . THR A 1 88 ? -1.043 3.799 -5.055 1.00 93.88 88 THR A O 1
ATOM 657 N N . THR A 1 89 ? -3.083 3.984 -5.959 1.00 94.44 89 THR A N 1
ATOM 658 C CA . THR A 1 89 ? -3.803 4.041 -4.691 1.00 94.44 89 THR A CA 1
ATOM 659 C C . THR A 1 89 ? -4.847 2.944 -4.618 1.00 94.44 89 THR A C 1
ATOM 661 O O . THR A 1 89 ? -5.531 2.666 -5.598 1.00 94.44 89 THR A O 1
ATOM 664 N N . GLY A 1 90 ? -4.972 2.340 -3.440 1.00 93.94 90 GLY A N 1
ATOM 665 C CA . GLY A 1 90 ? -6.059 1.450 -3.061 1.00 93.94 90 GLY A CA 1
ATOM 666 C C . GLY A 1 90 ? -6.915 2.128 -2.000 1.00 93.94 90 GLY A C 1
ATOM 667 O O . GLY A 1 90 ? -6.394 2.587 -0.986 1.00 93.94 90 GLY A O 1
ATOM 668 N N . ILE A 1 91 ? -8.222 2.225 -2.232 1.00 94.69 91 ILE A N 1
ATOM 669 C CA . ILE A 1 91 ? -9.143 2.959 -1.362 1.00 94.69 91 ILE A CA 1
ATOM 670 C C . ILE A 1 91 ? -10.296 2.051 -0.942 1.00 94.69 91 ILE A C 1
ATOM 672 O O . ILE A 1 91 ? -11.089 1.631 -1.783 1.00 94.69 91 ILE A O 1
ATOM 676 N N . TYR A 1 92 ? -10.441 1.825 0.362 1.00 94.00 92 TYR A N 1
ATOM 677 C CA . TYR A 1 92 ? -11.705 1.377 0.943 1.00 94.00 92 TYR A CA 1
ATOM 678 C C . TYR A 1 92 ? -12.490 2.610 1.384 1.00 94.00 92 TYR A C 1
ATOM 680 O O . TYR A 1 92 ? -12.022 3.383 2.219 1.00 94.00 92 TYR A O 1
ATOM 688 N N . GLN A 1 93 ? -13.687 2.817 0.826 1.00 93.38 93 GLN A N 1
ATOM 689 C CA . GLN A 1 93 ? -14.517 3.968 1.213 1.00 93.38 93 GLN A CA 1
ATOM 690 C C . GLN A 1 93 ? -15.001 3.890 2.664 1.00 93.38 93 GLN A C 1
ATOM 692 O O . GLN A 1 93 ? -15.152 4.925 3.301 1.00 93.38 93 GLN A O 1
ATOM 697 N N . SER A 1 94 ? -15.232 2.676 3.158 1.00 92.88 94 SER A N 1
ATOM 698 C CA . SER A 1 94 ? -15.651 2.386 4.524 1.00 92.88 94 SER A CA 1
ATOM 699 C C . SER A 1 94 ? -15.130 1.002 4.885 1.00 92.88 94 SER A C 1
ATOM 701 O O . SER A 1 94 ? -15.559 0.011 4.290 1.00 92.88 94 SER A O 1
ATOM 703 N N . ILE A 1 95 ? -14.206 0.916 5.837 1.00 91.44 95 ILE A N 1
ATOM 704 C CA . ILE A 1 95 ? -13.682 -0.373 6.292 1.00 91.44 95 ILE A CA 1
ATOM 705 C C . ILE A 1 95 ? -14.697 -1.090 7.183 1.00 91.44 95 ILE A C 1
ATOM 707 O O . ILE A 1 95 ? -15.359 -0.483 8.025 1.00 91.44 95 ILE A O 1
ATOM 711 N N . ASN A 1 96 ? -14.814 -2.401 7.001 1.00 89.94 96 ASN A N 1
ATOM 712 C CA . ASN A 1 96 ? -15.653 -3.265 7.824 1.00 89.94 96 ASN A CA 1
ATOM 713 C C . ASN A 1 96 ? -14.772 -4.100 8.762 1.00 89.94 96 ASN A C 1
ATOM 715 O O . ASN A 1 96 ? -13.659 -4.467 8.391 1.00 89.94 96 ASN A O 1
ATOM 719 N N . VAL A 1 97 ? -15.283 -4.470 9.939 1.00 90.00 97 VAL A N 1
ATOM 720 C CA . VAL A 1 97 ? -14.578 -5.326 10.915 1.00 90.00 97 VAL A CA 1
ATOM 721 C C . VAL A 1 97 ? -14.152 -6.677 10.331 1.00 90.00 97 VAL A C 1
ATOM 723 O O . VAL A 1 97 ? -13.200 -7.280 10.813 1.00 90.00 97 VAL A O 1
ATOM 726 N N . SER A 1 98 ? -14.803 -7.130 9.254 1.00 89.50 98 SER A N 1
ATOM 727 C CA . SER A 1 98 ? -14.419 -8.330 8.503 1.00 89.50 98 SER A CA 1
ATOM 728 C C . SER A 1 98 ? -13.040 -8.237 7.839 1.00 89.50 98 SER A C 1
ATOM 730 O O . SER A 1 98 ? -12.481 -9.268 7.487 1.00 89.50 98 SER A O 1
ATOM 732 N N . LEU A 1 99 ? -12.500 -7.027 7.650 1.00 89.50 99 LEU A N 1
ATOM 733 C CA . LEU A 1 99 ? -11.156 -6.792 7.110 1.00 89.50 99 LEU A CA 1
ATOM 734 C C . LEU A 1 99 ? -10.070 -6.800 8.198 1.00 89.50 99 LEU A C 1
ATOM 736 O O . LEU A 1 99 ? -8.892 -6.689 7.872 1.00 89.50 99 LEU A O 1
ATOM 740 N N . ASN A 1 100 ? -10.425 -6.925 9.481 1.00 93.19 100 ASN A N 1
ATOM 741 C CA . ASN A 1 100 ? -9.442 -6.934 10.561 1.00 93.19 100 ASN A CA 1
ATOM 742 C C . ASN A 1 100 ? -8.500 -8.146 10.443 1.00 93.19 100 ASN A C 1
ATOM 744 O O . ASN A 1 100 ? -8.954 -9.280 10.301 1.00 93.19 100 ASN A O 1
ATOM 748 N N . GLY A 1 101 ? -7.192 -7.901 10.483 1.00 89.19 101 GLY A N 1
ATOM 749 C CA . GLY A 1 101 ? -6.150 -8.905 10.263 1.00 89.19 101 GLY A CA 1
ATOM 750 C C . GLY A 1 101 ? -5.927 -9.279 8.794 1.00 89.19 101 GLY A C 1
ATOM 751 O O . GLY A 1 101 ? -5.093 -10.133 8.511 1.00 89.19 101 GLY A O 1
ATOM 752 N N . SER A 1 102 ? -6.646 -8.660 7.853 1.00 91.31 102 SER A N 1
ATOM 753 C CA . SER A 1 102 ? -6.422 -8.882 6.424 1.00 91.31 102 SER A CA 1
ATOM 754 C C . SER A 1 102 ? -5.149 -8.189 5.951 1.00 91.31 102 SER A C 1
ATOM 756 O O . SER A 1 102 ? -4.863 -7.058 6.344 1.00 91.31 102 SER A O 1
ATOM 758 N N . GLU A 1 103 ? -4.411 -8.838 5.056 1.00 90.88 103 GLU A N 1
ATOM 759 C CA . GLU A 1 103 ? -3.205 -8.278 4.450 1.00 90.88 103 GLU A CA 1
ATOM 760 C C . GLU A 1 103 ? -3.502 -7.781 3.037 1.00 90.88 103 GLU A C 1
ATOM 762 O O . GLU A 1 103 ? -4.024 -8.514 2.196 1.00 90.88 103 GLU A O 1
ATOM 767 N N . VAL A 1 104 ? -3.149 -6.525 2.778 1.00 91.00 104 VAL A N 1
ATOM 768 C CA . VAL A 1 104 ? -3.102 -5.956 1.433 1.00 91.00 104 VAL A CA 1
ATOM 769 C C . VAL A 1 104 ? -1.646 -5.866 1.032 1.00 91.00 104 VAL A C 1
ATOM 771 O O . VAL A 1 104 ? -0.803 -5.423 1.811 1.00 91.00 104 VAL A O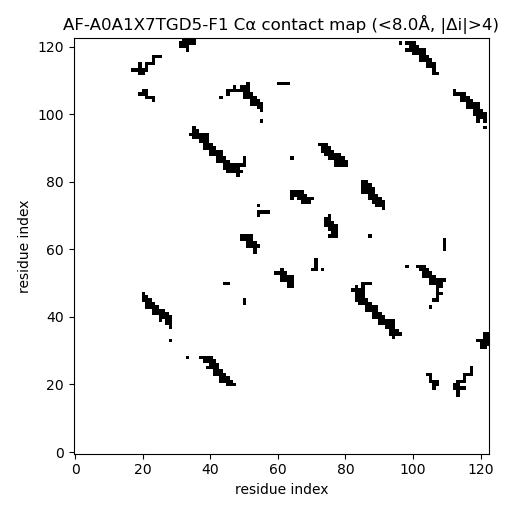 1
ATOM 774 N N . ALA A 1 105 ? -1.344 -6.283 -0.186 1.00 90.69 105 ALA A N 1
ATOM 775 C CA . ALA A 1 105 ? 0.019 -6.336 -0.664 1.00 90.69 105 ALA A CA 1
ATOM 776 C C . ALA A 1 105 ? 0.142 -5.726 -2.057 1.00 90.69 105 ALA A C 1
ATOM 778 O O . ALA A 1 105 ? -0.798 -5.754 -2.850 1.00 90.69 105 ALA A O 1
ATOM 779 N N . CYS A 1 106 ? 1.310 -5.172 -2.351 1.00 90.25 106 CYS A N 1
ATOM 780 C CA . CYS A 1 106 ? 1.614 -4.555 -3.627 1.00 90.25 106 CYS A CA 1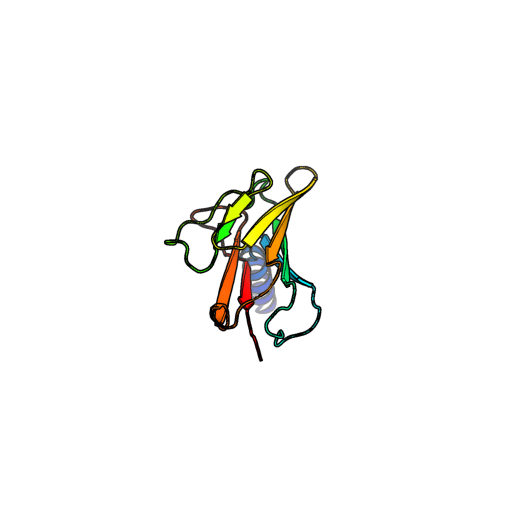
ATOM 781 C C . CYS A 1 106 ? 3.015 -4.940 -4.104 1.00 90.25 106 CYS A C 1
ATOM 783 O O . CYS A 1 106 ? 3.930 -5.095 -3.297 1.00 90.25 106 CYS A O 1
ATOM 785 N N . ALA A 1 107 ? 3.177 -5.097 -5.414 1.00 89.50 107 ALA A N 1
ATOM 786 C CA . ALA A 1 107 ? 4.432 -5.475 -6.041 1.00 89.50 107 ALA A CA 1
ATOM 787 C C . ALA A 1 107 ? 4.615 -4.828 -7.416 1.00 89.50 107 ALA A C 1
ATOM 789 O O . ALA A 1 107 ? 3.649 -4.536 -8.122 1.00 89.50 107 ALA A O 1
ATOM 790 N N . GLY A 1 108 ? 5.875 -4.683 -7.826 1.00 85.81 108 GLY A N 1
ATOM 791 C CA . GLY A 1 108 ? 6.242 -4.292 -9.186 1.00 85.81 108 GLY A CA 1
ATOM 792 C C . GLY A 1 108 ? 6.132 -5.421 -10.224 1.00 85.81 108 GLY A C 1
ATOM 793 O O . GLY A 1 108 ? 6.120 -5.141 -11.423 1.00 85.81 108 GLY A O 1
ATOM 794 N N . ALA A 1 109 ? 6.030 -6.686 -9.794 1.00 79.12 109 ALA A N 1
ATOM 795 C CA . ALA A 1 109 ? 5.907 -7.859 -10.667 1.00 79.12 109 ALA A CA 1
ATOM 796 C C . ALA A 1 109 ? 5.005 -8.955 -10.058 1.00 79.12 109 ALA A C 1
ATOM 798 O O . ALA A 1 109 ? 4.905 -9.086 -8.844 1.00 79.12 109 ALA A O 1
ATOM 799 N N . SER A 1 110 ? 4.361 -9.767 -10.907 1.00 68.56 110 SER A N 1
ATOM 800 C CA . SER A 1 110 ? 3.303 -10.719 -10.506 1.00 68.56 110 SER A CA 1
ATOM 801 C C . SER A 1 110 ? 3.798 -12.047 -9.893 1.00 68.56 110 SER A C 1
ATOM 803 O O . SER A 1 110 ? 3.092 -12.651 -9.091 1.00 68.56 110 SER A O 1
ATOM 805 N N . ILE A 1 111 ? 5.002 -12.520 -10.245 1.00 60.09 111 ILE A N 1
ATOM 806 C CA . ILE A 1 111 ? 5.403 -13.932 -10.032 1.00 60.09 111 ILE A CA 1
ATOM 807 C C . ILE A 1 111 ? 6.681 -14.155 -9.201 1.00 60.09 111 ILE A C 1
ATOM 809 O O . ILE A 1 111 ? 6.887 -15.267 -8.723 1.00 60.09 111 ILE A O 1
ATOM 813 N N . ILE A 1 112 ? 7.533 -13.138 -9.010 1.00 57.50 112 ILE A N 1
ATOM 814 C CA . ILE A 1 112 ? 8.834 -13.266 -8.304 1.00 57.50 112 ILE A CA 1
ATOM 815 C C . ILE A 1 112 ? 9.128 -12.044 -7.406 1.00 57.50 112 ILE A C 1
ATOM 817 O O . ILE A 1 112 ? 10.218 -11.908 -6.862 1.00 57.50 112 ILE A O 1
ATOM 821 N N . ALA A 1 113 ? 8.173 -11.127 -7.241 1.00 60.50 113 ALA A N 1
ATOM 822 C CA . ALA A 1 113 ? 8.409 -9.928 -6.448 1.00 60.50 113 ALA A CA 1
ATOM 823 C C . ALA A 1 113 ? 8.273 -10.209 -4.948 1.00 60.50 113 ALA A C 1
ATOM 825 O O . ALA A 1 113 ? 7.325 -10.860 -4.500 1.00 60.50 113 ALA A O 1
ATOM 826 N N . VAL A 1 114 ? 9.195 -9.643 -4.170 1.00 73.81 114 VAL A N 1
ATOM 827 C CA . VAL A 1 114 ? 8.951 -9.361 -2.756 1.00 73.81 114 VAL A CA 1
ATOM 828 C C . VAL A 1 114 ? 7.806 -8.351 -2.713 1.00 73.81 114 VAL A C 1
ATOM 830 O O . VAL A 1 114 ? 7.905 -7.277 -3.301 1.00 73.81 114 VAL A O 1
ATOM 833 N N . TYR A 1 115 ? 6.695 -8.725 -2.085 1.00 83.44 115 TYR A N 1
ATOM 834 C CA . TYR A 1 115 ? 5.551 -7.836 -1.936 1.00 83.44 115 TYR A CA 1
ATOM 835 C C . TYR A 1 115 ? 5.789 -6.879 -0.769 1.00 83.44 115 TYR A C 1
ATOM 837 O O . TYR A 1 115 ? 6.183 -7.306 0.316 1.00 83.44 115 TYR A O 1
ATOM 845 N N . ALA A 1 116 ? 5.458 -5.607 -0.960 1.00 88.38 116 ALA A N 1
ATOM 846 C CA . ALA A 1 116 ? 5.231 -4.699 0.150 1.00 88.38 116 ALA A CA 1
ATOM 847 C C . ALA A 1 116 ? 3.841 -4.972 0.723 1.00 88.38 116 ALA A C 1
ATOM 849 O O . ALA A 1 116 ? 2.854 -4.952 -0.011 1.00 88.38 116 ALA A O 1
ATOM 850 N N . THR A 1 117 ? 3.760 -5.247 2.020 1.00 89.88 117 THR A N 1
ATOM 851 C CA . THR A 1 117 ? 2.528 -5.685 2.685 1.00 89.88 117 THR A CA 1
ATOM 852 C C . THR A 1 117 ? 2.119 -4.714 3.782 1.00 89.88 117 THR A C 1
ATOM 854 O O . THR A 1 117 ? 2.960 -4.233 4.538 1.00 89.88 117 THR A O 1
ATOM 857 N N . VAL A 1 118 ? 0.817 -4.481 3.913 1.00 91.25 118 VAL A N 1
ATOM 858 C CA . VAL A 1 118 ? 0.204 -3.754 5.024 1.00 91.25 118 VAL A CA 1
ATOM 859 C C . VAL A 1 118 ? -0.912 -4.615 5.597 1.00 91.25 118 VAL A C 1
ATOM 861 O O . VAL A 1 118 ? -1.818 -5.042 4.879 1.00 91.25 118 VAL A O 1
ATOM 864 N N . THR A 1 119 ? -0.857 -4.850 6.904 1.00 92.81 119 THR A N 1
ATOM 865 C CA . THR A 1 119 ? -1.924 -5.523 7.645 1.00 92.81 119 THR A CA 1
ATOM 866 C C . THR A 1 119 ? -2.939 -4.489 8.121 1.00 92.81 119 THR A C 1
ATOM 868 O O . THR A 1 119 ? -2.578 -3.478 8.724 1.00 92.81 119 THR A O 1
ATOM 871 N N . ILE A 1 120 ? -4.217 -4.739 7.852 1.00 91.50 120 ILE A N 1
ATOM 872 C CA . ILE A 1 120 ? -5.320 -3.894 8.303 1.00 91.50 120 ILE A CA 1
ATOM 873 C C . ILE A 1 120 ? -5.647 -4.268 9.748 1.00 91.50 120 ILE A C 1
ATOM 875 O O . ILE A 1 120 ? -6.089 -5.384 10.014 1.00 91.50 120 ILE A O 1
ATOM 879 N N . THR A 1 121 ? -5.484 -3.325 10.673 1.00 92.19 121 THR A N 1
ATOM 880 C CA . THR A 1 121 ? -5.820 -3.517 12.092 1.00 92.19 121 THR A CA 1
ATOM 881 C C . THR A 1 121 ? -6.972 -2.600 12.472 1.00 92.19 121 THR A C 1
ATOM 883 O O . THR A 1 121 ? -6.868 -1.388 12.287 1.00 92.19 121 THR A O 1
ATOM 886 N N . ILE A 1 122 ? -8.053 -3.164 13.011 1.00 91.06 122 ILE A N 1
ATOM 887 C CA . ILE A 1 122 ? -9.278 -2.447 13.402 1.00 91.06 122 ILE A CA 1
ATOM 888 C C . ILE A 1 122 ? -9.529 -2.663 14.901 1.00 91.06 122 ILE A C 1
ATOM 890 O O . ILE A 1 122 ? -9.362 -3.787 15.385 1.00 91.06 122 ILE A O 1
ATOM 894 N N . ALA A 1 123 ? -9.878 -1.586 15.614 1.00 86.50 123 ALA A N 1
ATOM 895 C CA . ALA A 1 123 ? -10.166 -1.566 17.053 1.00 86.50 123 ALA A CA 1
ATOM 896 C C . ALA A 1 123 ? -11.604 -1.982 17.385 1.00 86.50 123 ALA A C 1
ATOM 898 O O . ALA A 1 123 ? -12.515 -1.659 16.586 1.00 86.50 123 ALA A O 1
#

pLDDT: mean 81.93, std 14.95, range [43.44, 95.75]